Protein AF-A0A353PTH5-F1 (afdb_monomer)

pLDDT: mean 84.96, std 15.67, range [42.12, 98.19]

Mean predicted aligned error: 7.14 Å

Foldseek 3Di:
DQDPVNVVLVVVLVVLVVVLVVQVVVDPDLVSCVVSLVSLVVLQVDPSNVVCNLVSLLVNCVSPVDCVSLVVCVVPPVPDVSVCVVVVNDHDDPDDDDDDDDDPPPD

Solvent-accessible surface area (backbone atoms only — not comparable to full-atom values): 6614 Å² total; per-residue (Å²): 134,88,51,78,64,58,57,52,51,54,50,52,32,49,53,55,52,51,53,46,52,60,50,56,75,68,44,87,50,75,77,59,42,52,66,50,50,54,53,50,59,60,43,64,91,31,89,75,30,72,93,46,40,56,62,46,32,46,51,49,23,73,75,68,67,45,62,71,33,51,55,48,32,55,73,75,34,72,84,42,70,56,35,31,39,76,71,67,75,39,77,89,76,96,70,89,88,81,85,87,74,83,75,77,75,93,119

Nearest PDB structures (foldseek):
  7qij-assembly1_HC  TM=6.241E-01  e=7.466E+00  Yersinia enterocolitica
  4cr2-assembly1_R  TM=4.182E-01  e=7.064E+00  Saccharomyces cerevisiae

Structure (mmCIF, N/CA/C/O backbone):
data_AF-A0A353PTH5-F1
#
_entry.id   AF-A0A353PTH5-F1
#
loop_
_atom_site.group_PDB
_atom_site.id
_atom_site.type_symbol
_atom_site.label_atom_id
_atom_site.label_alt_id
_atom_site.label_comp_id
_atom_site.label_asym_id
_atom_site.label_entity_id
_atom_site.label_seq_id
_atom_site.pdbx_PDB_ins_code
_atom_site.Cartn_x
_atom_site.Cartn_y
_atom_site.Cartn_z
_atom_site.occupancy
_atom_site.B_iso_or_equiv
_atom_site.auth_seq_id
_atom_site.auth_comp_id
_atom_site.auth_asym_id
_atom_site.auth_atom_id
_atom_site.pdbx_PDB_model_num
ATOM 1 N N . ARG A 1 1 ? 3.661 20.342 17.794 1.00 42.12 1 ARG A N 1
ATOM 2 C CA . ARG A 1 1 ? 4.868 20.955 17.183 1.00 42.12 1 ARG A CA 1
ATOM 3 C C . ARG A 1 1 ? 5.642 19.840 16.497 1.00 42.12 1 ARG A C 1
ATOM 5 O O . ARG A 1 1 ? 6.250 19.048 17.198 1.00 42.12 1 ARG A O 1
ATOM 12 N N . LEU A 1 2 ? 5.559 19.729 15.172 1.00 50.06 2 LEU A N 1
ATOM 13 C CA . LEU A 1 2 ? 6.403 18.798 14.419 1.00 50.06 2 LEU A CA 1
ATOM 14 C C . LEU A 1 2 ? 7.814 19.393 14.383 1.00 50.06 2 LEU A C 1
ATOM 16 O O . LEU A 1 2 ? 7.992 20.533 13.954 1.00 50.06 2 LEU A O 1
ATOM 20 N N . THR A 1 3 ? 8.794 18.681 14.927 1.00 61.72 3 THR A N 1
ATOM 21 C CA . THR A 1 3 ? 10.196 19.098 14.866 1.00 61.72 3 THR A CA 1
ATOM 22 C C . THR A 1 3 ? 10.722 18.863 13.448 1.00 61.72 3 THR A C 1
ATOM 24 O O . THR A 1 3 ? 10.276 17.961 12.741 1.00 61.72 3 THR A O 1
ATOM 27 N N . GLN A 1 4 ? 11.683 19.673 13.005 1.00 63.44 4 GLN A N 1
ATOM 28 C CA . GLN A 1 4 ? 12.248 19.597 11.651 1.00 63.44 4 GLN A CA 1
ATOM 29 C C . GLN A 1 4 ? 12.851 18.213 11.316 1.00 63.44 4 GLN A C 1
ATOM 31 O O . GLN A 1 4 ? 12.942 17.858 10.143 1.00 63.44 4 GLN A O 1
ATOM 36 N N . GLY A 1 5 ? 13.232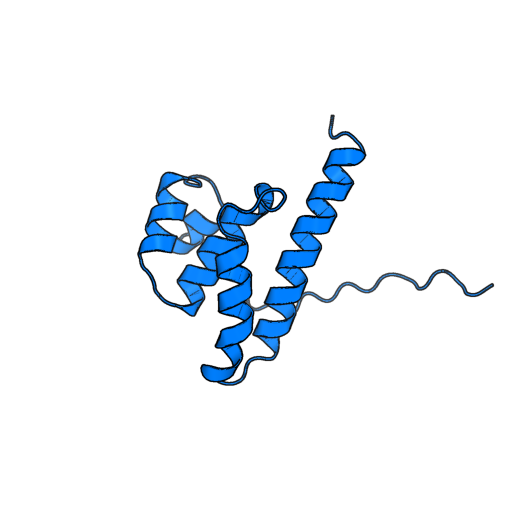 17.426 12.333 1.00 67.56 5 GLY A N 1
ATOM 37 C CA . GLY A 1 5 ? 13.670 16.033 12.190 1.00 67.56 5 GLY A CA 1
ATOM 38 C C . GLY A 1 5 ? 12.547 15.090 11.747 1.00 67.56 5 GLY A C 1
ATOM 39 O O . GLY A 1 5 ? 12.702 14.414 10.736 1.00 67.56 5 GLY A O 1
ATOM 40 N N . HIS A 1 6 ? 11.385 15.135 12.409 1.00 65.06 6 HIS A N 1
ATOM 41 C CA . HIS A 1 6 ? 10.214 14.325 12.039 1.00 65.06 6 HIS A CA 1
ATOM 42 C C . HIS A 1 6 ? 9.726 14.603 10.610 1.00 65.06 6 HIS A C 1
ATOM 44 O O . HIS A 1 6 ? 9.326 13.689 9.899 1.00 65.06 6 HIS A O 1
ATOM 50 N N . ILE A 1 7 ? 9.797 15.860 10.155 1.00 71.19 7 ILE A N 1
ATOM 51 C CA . ILE A 1 7 ? 9.411 16.221 8.779 1.00 71.19 7 ILE A CA 1
ATOM 52 C C . ILE A 1 7 ? 10.321 15.530 7.752 1.00 71.19 7 ILE A C 1
ATOM 54 O O . ILE A 1 7 ? 9.849 15.098 6.703 1.00 71.19 7 ILE A O 1
ATOM 58 N N . LYS A 1 8 ? 11.623 15.409 8.043 1.00 77.75 8 LYS A N 1
ATOM 59 C CA . LYS A 1 8 ? 12.568 14.720 7.157 1.00 77.75 8 LYS A CA 1
ATOM 60 C C . LYS A 1 8 ? 12.339 13.211 7.149 1.00 77.75 8 LYS A C 1
ATOM 62 O O . LYS A 1 8 ? 12.376 12.622 6.076 1.00 77.75 8 LYS A O 1
ATOM 67 N N . GLU A 1 9 ? 12.094 12.607 8.309 1.00 80.31 9 GLU A N 1
ATOM 68 C CA . GLU A 1 9 ? 11.827 11.166 8.431 1.00 80.31 9 GLU A CA 1
ATOM 69 C C . GLU A 1 9 ? 10.565 10.772 7.658 1.00 80.31 9 GLU A C 1
ATOM 71 O O . GLU A 1 9 ? 10.638 9.902 6.792 1.00 80.31 9 GLU A O 1
ATOM 76 N N . LYS A 1 10 ? 9.469 11.514 7.855 1.00 85.00 10 LYS A N 1
ATOM 77 C CA . LYS A 1 10 ? 8.219 11.341 7.107 1.00 85.00 10 LYS A CA 1
ATOM 78 C C . LYS A 1 10 ? 8.388 11.517 5.597 1.00 85.00 10 LYS A C 1
ATOM 80 O O . LYS A 1 10 ? 7.803 10.792 4.800 1.00 85.00 10 LYS A O 1
ATOM 85 N N . LEU A 1 11 ? 9.178 12.500 5.165 1.00 88.38 11 LEU A N 1
ATOM 86 C CA . LEU A 1 11 ? 9.432 12.687 3.737 1.00 88.38 11 LEU A CA 1
ATOM 87 C C . LEU A 1 11 ? 10.181 11.484 3.145 1.00 88.38 11 LEU A C 1
ATOM 89 O O . LEU A 1 11 ? 9.879 11.054 2.036 1.00 88.38 11 LEU A O 1
ATOM 93 N N . VAL A 1 12 ? 11.156 10.936 3.873 1.00 89.50 12 VAL A N 1
ATOM 94 C CA . VAL A 1 12 ? 11.948 9.787 3.415 1.00 89.50 12 VAL A CA 1
ATOM 95 C C . VAL A 1 12 ? 11.083 8.536 3.273 1.00 89.50 12 VAL A C 1
ATOM 97 O O . VAL A 1 12 ? 11.193 7.837 2.264 1.00 89.50 12 VAL A O 1
ATOM 100 N N . SER A 1 13 ? 10.226 8.256 4.250 1.00 92.62 13 SER A N 1
ATOM 101 C CA . SER A 1 13 ? 9.335 7.097 4.231 1.00 92.62 13 SER A CA 1
ATOM 102 C C . SER A 1 13 ? 8.286 7.192 3.118 1.00 92.62 13 SER A C 1
ATOM 104 O O . SER A 1 13 ? 8.096 6.235 2.363 1.00 92.62 13 SER A O 1
ATOM 106 N N . GLN A 1 14 ? 7.725 8.384 2.893 1.00 93.00 14 GLN A N 1
ATOM 107 C CA . GLN A 1 14 ? 6.876 8.659 1.734 1.00 93.00 14 GLN A CA 1
ATOM 108 C C . GLN A 1 14 ? 7.620 8.422 0.417 1.00 93.00 14 GLN A C 1
ATOM 110 O O . GLN A 1 14 ? 7.132 7.679 -0.431 1.00 93.00 14 GLN A O 1
ATOM 115 N N . VAL A 1 15 ? 8.815 8.998 0.237 1.00 92.50 15 VAL A N 1
ATOM 116 C CA . VAL A 1 15 ? 9.610 8.830 -0.994 1.00 92.50 15 V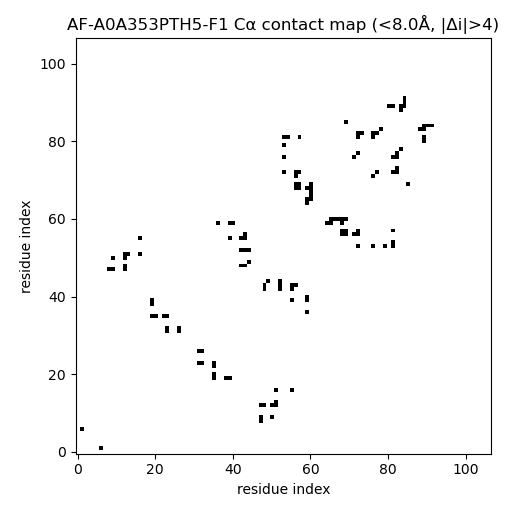AL A CA 1
ATOM 117 C C . VAL A 1 15 ? 9.871 7.352 -1.298 1.00 92.50 15 VAL A C 1
ATOM 119 O O . VAL A 1 15 ? 9.765 6.946 -2.455 1.00 92.50 15 VAL A O 1
ATOM 122 N N . ARG A 1 16 ? 10.160 6.536 -0.276 1.00 93.81 16 ARG A N 1
ATOM 123 C CA . ARG A 1 16 ? 10.331 5.082 -0.426 1.00 93.81 16 ARG A CA 1
ATOM 124 C C . ARG A 1 16 ? 9.066 4.410 -0.951 1.00 93.81 16 ARG A C 1
ATOM 126 O O . ARG A 1 16 ? 9.137 3.696 -1.948 1.00 93.81 16 ARG A O 1
ATOM 133 N N . LEU A 1 17 ? 7.916 4.666 -0.328 1.00 94.81 17 LEU A N 1
ATOM 134 C CA . LEU A 1 17 ? 6.649 4.073 -0.759 1.00 94.81 17 LEU A CA 1
ATOM 135 C C . LEU A 1 17 ? 6.264 4.517 -2.180 1.00 94.81 17 LEU A C 1
ATOM 137 O O . LEU A 1 17 ? 5.940 3.678 -3.021 1.00 94.81 17 LEU A O 1
ATOM 141 N N . TYR A 1 18 ? 6.383 5.813 -2.483 1.00 92.31 18 TYR A N 1
ATOM 142 C CA . TYR A 1 18 ? 6.105 6.354 -3.817 1.00 92.31 18 TYR A CA 1
ATOM 143 C C . TYR A 1 18 ? 7.017 5.763 -4.895 1.00 92.31 18 TYR A C 1
ATOM 145 O O . TYR A 1 18 ? 6.559 5.536 -6.014 1.00 92.31 18 TYR A O 1
ATOM 153 N N . ALA A 1 19 ? 8.285 5.481 -4.582 1.00 92.56 19 ALA A N 1
ATOM 154 C CA . ALA A 1 19 ? 9.184 4.823 -5.524 1.00 92.56 19 ALA A CA 1
ATOM 155 C C . ALA A 1 19 ? 8.656 3.436 -5.920 1.00 92.56 19 ALA A C 1
ATOM 157 O O . ALA A 1 19 ? 8.580 3.139 -7.113 1.00 92.56 19 ALA A O 1
ATOM 158 N N . VAL A 1 20 ? 8.200 2.632 -4.953 1.00 94.44 20 VAL A N 1
ATOM 159 C CA . VAL A 1 20 ? 7.641 1.298 -5.231 1.00 94.44 20 VAL A CA 1
ATOM 160 C C . VAL A 1 20 ? 6.317 1.389 -5.990 1.00 94.44 20 VAL A C 1
ATOM 162 O O . VAL A 1 20 ? 6.125 0.687 -6.982 1.00 94.44 20 VAL A O 1
ATOM 165 N N . TRP A 1 21 ? 5.426 2.303 -5.603 1.00 92.56 21 TRP A N 1
ATOM 166 C CA . TRP A 1 21 ? 4.190 2.549 -6.352 1.00 92.56 21 TRP A CA 1
ATOM 167 C C . TRP A 1 21 ? 4.460 2.994 -7.794 1.00 92.56 21 TRP A C 1
ATOM 169 O O . TRP A 1 21 ? 3.787 2.534 -8.713 1.00 92.56 21 TRP A O 1
ATOM 179 N N . SER A 1 22 ? 5.491 3.810 -8.032 1.00 89.75 22 SER A N 1
ATOM 180 C CA . SER A 1 22 ? 5.878 4.211 -9.391 1.00 89.75 22 SER A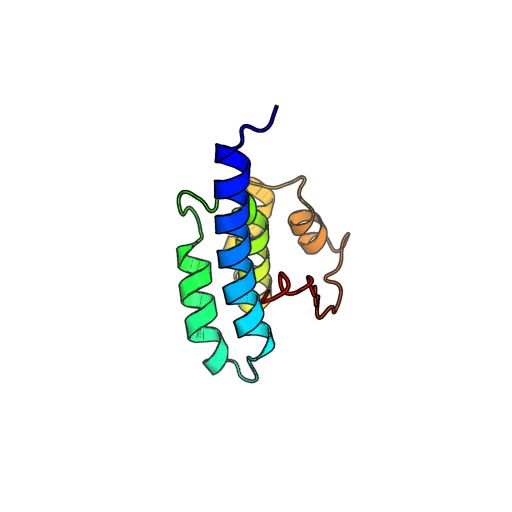 CA 1
ATOM 181 C C . SER A 1 22 ? 6.353 3.038 -10.257 1.00 89.75 22 SER A C 1
ATOM 183 O O . SER A 1 22 ? 6.218 3.085 -11.481 1.00 89.75 22 SER A O 1
ATOM 185 N N . TRP A 1 23 ? 6.903 1.986 -9.641 1.00 89.69 23 TRP A N 1
ATOM 186 C CA . TRP A 1 23 ? 7.259 0.750 -10.334 1.00 89.69 23 TRP A CA 1
ATOM 187 C C . TRP A 1 23 ? 6.017 -0.074 -10.661 1.00 89.69 23 TRP A C 1
ATOM 189 O O . TRP A 1 23 ? 5.879 -0.513 -11.799 1.00 89.69 23 TRP A O 1
ATOM 199 N N . LEU A 1 24 ? 5.076 -0.197 -9.718 1.00 89.50 24 LEU A N 1
ATOM 200 C CA . LEU A 1 24 ? 3.803 -0.898 -9.934 1.00 89.50 24 LEU A CA 1
ATOM 201 C C . LEU A 1 24 ? 2.992 -0.308 -11.093 1.00 89.50 24 LEU A C 1
ATOM 203 O O . LEU A 1 24 ? 2.411 -1.059 -11.866 1.00 89.50 24 LEU A O 1
ATOM 207 N N . VAL A 1 25 ? 3.014 1.016 -11.283 1.00 86.69 25 VAL A N 1
ATOM 208 C CA . VAL A 1 25 ? 2.352 1.680 -12.427 1.00 86.69 25 VAL A CA 1
ATOM 209 C C . VAL A 1 25 ? 2.878 1.183 -13.784 1.00 86.69 25 VAL A C 1
ATOM 211 O O . VAL A 1 25 ? 2.178 1.274 -14.790 1.00 86.69 25 VAL A O 1
ATOM 214 N N . LYS A 1 26 ? 4.107 0.658 -13.834 1.00 84.56 26 LYS A N 1
ATOM 215 C CA . LYS A 1 26 ? 4.731 0.129 -15.055 1.00 84.56 26 LYS A CA 1
ATOM 216 C C . LYS A 1 26 ? 4.561 -1.384 -15.206 1.00 84.56 26 LYS A C 1
ATOM 218 O O . LYS A 1 26 ? 4.937 -1.910 -16.252 1.00 84.56 26 LYS A O 1
ATOM 223 N N . ALA A 1 27 ? 4.043 -2.079 -14.194 1.00 86.44 27 ALA A N 1
ATOM 224 C CA . ALA A 1 27 ? 3.844 -3.520 -14.249 1.00 86.44 27 ALA A CA 1
ATOM 225 C C . ALA A 1 27 ? 2.729 -3.858 -15.250 1.00 86.44 27 ALA A C 1
ATOM 227 O O . ALA A 1 27 ? 1.615 -3.350 -15.151 1.00 86.44 27 ALA A O 1
ATOM 228 N N . GLN A 1 28 ? 3.044 -4.708 -16.229 1.00 87.69 28 GLN A N 1
ATOM 229 C CA . GLN A 1 28 ? 2.100 -5.166 -17.261 1.00 87.69 28 GLN A CA 1
ATOM 230 C C . GLN A 1 28 ? 1.791 -6.667 -17.164 1.00 87.69 28 GLN A C 1
ATOM 232 O O . GLN A 1 28 ? 1.007 -7.189 -17.952 1.00 87.69 28 GLN A O 1
ATOM 237 N N . SER A 1 29 ? 2.411 -7.364 -16.213 1.00 88.56 29 SER A N 1
ATOM 238 C CA . SER A 1 29 ? 2.235 -8.793 -15.962 1.00 88.56 29 SER A CA 1
ATOM 239 C C . SER A 1 29 ? 2.416 -9.098 -14.477 1.00 88.56 29 SER A C 1
ATOM 241 O O . SER A 1 29 ? 3.002 -8.301 -13.741 1.00 88.56 29 SER A O 1
ATOM 243 N N . GLU A 1 30 ? 1.945 -10.267 -14.043 1.00 86.19 30 GLU A N 1
ATOM 244 C CA . GLU A 1 30 ? 2.140 -10.747 -12.669 1.00 86.19 30 GLU A CA 1
ATOM 245 C C . GLU A 1 30 ? 3.625 -10.923 -12.324 1.00 86.19 30 GLU A C 1
ATOM 247 O O . GLU A 1 30 ? 4.047 -10.543 -11.234 1.00 86.19 30 GLU A O 1
ATOM 252 N N . ASP A 1 31 ? 4.447 -11.390 -13.269 1.00 88.1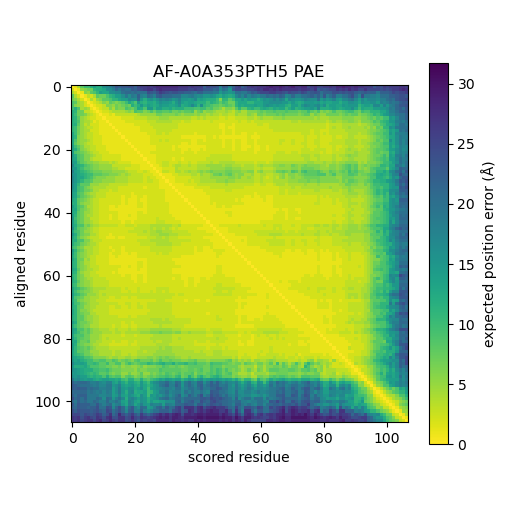9 31 ASP A N 1
ATOM 253 C CA . ASP A 1 31 ? 5.898 -11.529 -13.070 1.00 88.19 31 ASP A CA 1
ATOM 254 C C . ASP A 1 31 ? 6.566 -10.191 -12.714 1.00 88.19 31 ASP A C 1
ATOM 256 O O . ASP A 1 31 ? 7.471 -10.136 -11.879 1.00 88.19 31 ASP A O 1
ATOM 260 N N . ALA A 1 32 ? 6.081 -9.083 -13.289 1.00 88.81 32 ALA A N 1
ATOM 261 C CA . ALA A 1 32 ? 6.586 -7.742 -12.998 1.00 88.81 32 ALA A CA 1
ATOM 262 C C . ALA A 1 32 ? 6.247 -7.257 -11.573 1.00 88.81 32 ALA A C 1
ATOM 264 O O . ALA A 1 32 ? 6.792 -6.246 -11.125 1.00 88.81 32 ALA A O 1
ATOM 265 N N . LEU A 1 33 ? 5.376 -7.964 -10.841 1.00 91.94 33 LEU A N 1
ATOM 266 C CA . LEU A 1 33 ? 5.037 -7.654 -9.450 1.00 91.94 33 LEU A CA 1
ATOM 267 C C . LEU A 1 33 ? 6.044 -8.227 -8.449 1.00 91.94 33 LEU A C 1
ATOM 269 O O . LEU A 1 33 ? 6.054 -7.778 -7.302 1.00 91.94 33 LEU A O 1
ATOM 273 N N . HIS A 1 34 ? 6.901 -9.175 -8.848 1.00 92.81 34 HIS A N 1
ATOM 274 C CA . HIS A 1 34 ? 7.783 -9.882 -7.917 1.00 92.81 34 HIS A CA 1
ATOM 275 C C . HIS A 1 34 ? 8.666 -8.931 -7.093 1.00 92.81 34 HIS A C 1
ATOM 277 O O . HIS A 1 34 ? 8.611 -8.943 -5.862 1.00 92.81 34 HIS A O 1
ATOM 283 N N . GLU A 1 35 ? 9.440 -8.066 -7.752 1.00 94.06 35 GLU A N 1
ATOM 284 C CA . GLU A 1 35 ? 10.334 -7.122 -7.071 1.00 94.06 35 GLU A CA 1
ATOM 285 C C . GLU A 1 35 ? 9.578 -6.102 -6.193 1.00 94.06 35 GLU A C 1
ATOM 287 O O . GLU A 1 35 ? 9.919 -5.979 -5.010 1.00 94.06 35 GLU A O 1
ATOM 292 N N . PRO A 1 36 ? 8.526 -5.405 -6.682 1.00 94.69 36 PRO A N 1
ATOM 293 C CA . PRO A 1 36 ? 7.712 -4.529 -5.839 1.00 94.69 36 PRO A CA 1
ATOM 294 C C . PRO A 1 36 ? 7.134 -5.220 -4.600 1.00 94.69 36 PRO A C 1
ATOM 296 O O . PRO A 1 36 ? 7.146 -4.636 -3.515 1.00 94.69 36 PRO A O 1
ATOM 299 N N . LEU A 1 37 ? 6.659 -6.464 -4.733 1.00 95.94 37 LEU A N 1
ATOM 300 C CA . LEU A 1 37 ? 6.105 -7.228 -3.615 1.00 95.94 37 LEU A CA 1
ATOM 301 C C . LEU A 1 37 ? 7.175 -7.581 -2.581 1.00 95.94 37 LEU A C 1
ATOM 303 O O . LEU A 1 37 ? 6.917 -7.453 -1.385 1.00 95.94 37 LEU A O 1
ATOM 307 N N . VAL A 1 38 ? 8.376 -7.977 -3.011 1.00 97.19 38 VAL A N 1
ATOM 308 C CA . VAL A 1 38 ? 9.504 -8.231 -2.098 1.00 97.19 38 VAL A CA 1
ATOM 309 C C . VAL A 1 38 ? 9.841 -6.971 -1.297 1.00 97.19 38 VAL A C 1
ATOM 311 O O . VAL A 1 38 ? 9.994 -7.038 -0.074 1.00 97.19 38 VAL A O 1
ATOM 314 N N . ILE A 1 39 ? 9.890 -5.808 -1.951 1.00 97.50 39 ILE A N 1
ATOM 315 C CA . ILE A 1 39 ? 10.193 -4.541 -1.275 1.00 97.50 39 ILE A CA 1
ATOM 316 C C . ILE A 1 39 ? 9.065 -4.140 -0.319 1.00 97.50 39 ILE A C 1
ATOM 318 O O . ILE A 1 39 ? 9.347 -3.831 0.839 1.00 97.50 39 ILE A O 1
ATOM 322 N N . LEU A 1 40 ? 7.799 -4.194 -0.746 1.00 97.62 40 LEU A N 1
ATOM 323 C CA . LEU A 1 40 ? 6.658 -3.885 0.125 1.00 97.62 40 LEU A CA 1
ATOM 324 C C . LEU A 1 40 ? 6.623 -4.795 1.356 1.00 97.62 40 LEU A C 1
ATOM 326 O O . LEU A 1 40 ? 6.432 -4.304 2.468 1.00 97.62 40 LEU A O 1
ATOM 330 N N . LYS A 1 41 ? 6.876 -6.099 1.187 1.00 97.94 41 LYS A N 1
ATOM 331 C CA . LYS A 1 41 ? 6.966 -7.051 2.304 1.00 97.94 41 LYS A CA 1
ATOM 332 C C . LYS A 1 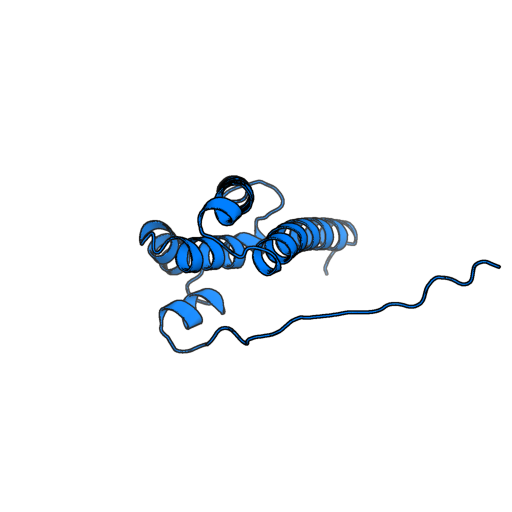41 ? 8.086 -6.671 3.274 1.00 97.94 41 LYS A C 1
ATOM 334 O O . LYS A 1 41 ? 7.892 -6.777 4.480 1.00 97.94 41 LYS A O 1
ATOM 339 N N . SER A 1 42 ? 9.215 -6.159 2.776 1.00 97.88 42 SER A N 1
ATOM 340 C CA . SER A 1 42 ? 10.310 -5.679 3.631 1.00 97.88 42 SER A CA 1
ATOM 341 C C . SER A 1 42 ? 9.953 -4.437 4.456 1.00 97.88 42 SER A C 1
ATOM 343 O O . SER A 1 42 ? 10.547 -4.221 5.508 1.00 97.88 42 SER A O 1
ATOM 345 N N . TYR A 1 43 ? 8.989 -3.623 4.008 1.00 97.69 43 TYR A N 1
ATOM 346 C CA . TY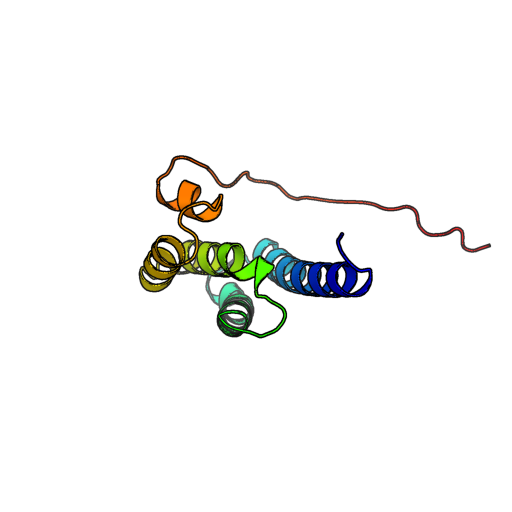R A 1 43 ? 8.556 -2.422 4.727 1.00 97.69 43 TYR A CA 1
ATOM 347 C C . TYR A 1 43 ? 7.623 -2.728 5.900 1.00 97.69 43 TYR A C 1
ATOM 349 O O . TYR A 1 43 ? 7.484 -1.886 6.789 1.00 97.69 43 TYR A O 1
ATOM 357 N N . VAL A 1 44 ? 7.012 -3.914 5.947 1.00 97.00 44 VAL A N 1
ATOM 358 C CA . VAL A 1 44 ? 6.139 -4.319 7.056 1.00 97.00 44 VAL A CA 1
ATOM 359 C C . VAL A 1 44 ? 6.955 -4.407 8.348 1.00 97.00 44 VAL A C 1
ATOM 361 O O . VAL A 1 44 ? 7.895 -5.190 8.457 1.00 97.00 44 VAL A O 1
ATOM 364 N N . GLY A 1 45 ? 6.610 -3.576 9.333 1.00 93.31 45 GLY A N 1
ATOM 365 C CA . GLY A 1 45 ? 7.329 -3.475 10.606 1.00 93.31 45 GLY A CA 1
ATOM 366 C C . GLY A 1 45 ? 8.729 -2.848 10.516 1.00 93.31 45 GLY A C 1
ATOM 367 O O . GLY A 1 45 ? 9.462 -2.861 11.506 1.00 93.31 45 GLY A O 1
ATOM 368 N N . MET A 1 46 ? 9.123 -2.296 9.361 1.00 95.44 46 MET A N 1
ATOM 369 C CA . MET A 1 46 ? 10.413 -1.622 9.203 1.00 95.44 46 MET A CA 1
ATOM 370 C C . MET A 1 46 ? 10.437 -0.306 9.988 1.00 95.44 46 MET A C 1
ATOM 372 O O . MET A 1 46 ? 9.560 0.544 9.830 1.00 95.44 46 MET A O 1
ATOM 376 N N . LYS A 1 47 ? 11.499 -0.098 10.775 1.00 93.38 47 LYS A N 1
ATOM 377 C CA . LYS A 1 47 ? 11.751 1.185 11.441 1.00 93.38 47 LYS A CA 1
ATOM 378 C C . LYS A 1 47 ? 11.944 2.304 10.409 1.00 93.38 47 LYS A C 1
ATOM 380 O O . LYS A 1 47 ? 12.760 2.169 9.493 1.00 93.38 47 LYS A O 1
ATOM 385 N N . GLY A 1 48 ? 11.260 3.427 10.588 1.00 91.00 48 GLY A N 1
ATOM 386 C CA . GLY A 1 48 ? 11.225 4.537 9.634 1.00 91.00 48 GLY A CA 1
ATOM 387 C C . GLY A 1 48 ? 10.235 4.342 8.480 1.00 91.00 48 GLY A C 1
ATOM 388 O O . GLY A 1 48 ? 10.422 4.960 7.438 1.00 91.00 48 GLY A O 1
ATOM 389 N N . MET A 1 49 ? 9.249 3.454 8.635 1.00 94.81 49 MET A N 1
ATOM 390 C CA . MET A 1 49 ? 8.087 3.280 7.746 1.00 94.81 49 MET A CA 1
ATOM 391 C C . MET A 1 49 ? 6.777 3.218 8.555 1.00 94.81 49 MET A C 1
ATOM 393 O O . MET A 1 49 ? 5.765 2.715 8.066 1.00 94.81 49 MET A O 1
ATOM 397 N N . GLU A 1 50 ? 6.797 3.628 9.828 1.00 93.88 50 GLU A N 1
ATOM 398 C CA . GLU A 1 50 ? 5.689 3.458 10.772 1.00 93.88 50 GLU A CA 1
ATOM 399 C C . GLU A 1 50 ? 4.435 4.229 10.337 1.00 93.88 50 GLU A C 1
ATOM 401 O O . GLU A 1 50 ? 3.322 3.729 10.502 1.00 93.88 50 GLU A O 1
ATOM 406 N N . GLU A 1 51 ? 4.606 5.422 9.758 1.00 92.38 51 GLU A N 1
ATOM 407 C CA . GLU A 1 51 ? 3.497 6.265 9.292 1.00 92.38 51 GLU A CA 1
ATOM 408 C C . GLU A 1 51 ? 2.835 5.719 8.014 1.00 92.38 51 GLU A C 1
ATOM 410 O O . GLU A 1 51 ? 1.681 6.030 7.727 1.00 92.38 51 GLU A O 1
ATOM 415 N N . GLU A 1 52 ? 3.542 4.877 7.262 1.00 94.81 52 GLU A N 1
ATOM 416 C CA . GLU A 1 52 ? 3.137 4.342 5.961 1.00 94.81 52 GLU A CA 1
ATOM 417 C C . GLU A 1 52 ? 2.632 2.899 6.045 1.00 94.81 52 GLU A C 1
ATOM 419 O O . GLU A 1 52 ? 2.205 2.344 5.034 1.00 94.81 52 GLU A O 1
ATOM 424 N N . GLN A 1 53 ? 2.662 2.273 7.227 1.00 96.50 53 GLN A N 1
ATOM 425 C CA . GLN A 1 53 ? 2.297 0.863 7.395 1.00 96.50 53 GLN A CA 1
ATOM 426 C C . GLN A 1 53 ? 0.894 0.545 6.874 1.00 96.50 53 GLN A C 1
ATOM 428 O O . GLN A 1 53 ? 0.722 -0.460 6.191 1.00 96.50 53 GLN A O 1
ATOM 433 N N . ALA A 1 54 ? -0.097 1.401 7.144 1.00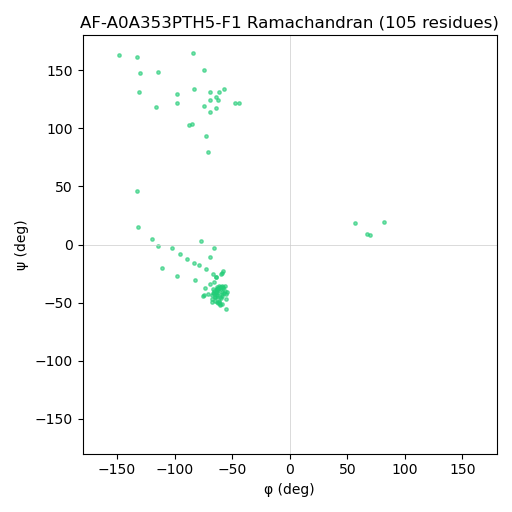 96.00 54 ALA A N 1
ATOM 434 C CA . ALA A 1 54 ? -1.457 1.188 6.650 1.00 96.00 54 ALA A CA 1
ATOM 435 C C . ALA A 1 54 ? -1.487 1.129 5.110 1.00 96.00 54 ALA A C 1
ATOM 437 O O . ALA A 1 54 ? -2.044 0.194 4.534 1.00 96.00 54 ALA A O 1
ATOM 438 N N . ALA A 1 55 ? -0.798 2.064 4.450 1.00 96.19 55 ALA A N 1
ATOM 439 C CA . ALA A 1 55 ? -0.694 2.128 2.996 1.00 96.19 55 ALA A CA 1
ATOM 440 C C . ALA A 1 55 ? 0.096 0.944 2.404 1.00 96.19 55 ALA A C 1
ATOM 442 O O . ALA A 1 55 ? -0.282 0.398 1.364 1.00 96.19 55 ALA A O 1
ATOM 443 N N . VAL A 1 56 ? 1.167 0.499 3.069 1.00 97.50 56 VAL A N 1
ATOM 444 C CA . VAL A 1 56 ? 1.926 -0.704 2.681 1.00 97.50 56 VAL A CA 1
ATOM 445 C C . VAL A 1 56 ? 1.037 -1.945 2.753 1.00 97.50 56 VAL A C 1
ATOM 447 O O . VAL A 1 56 ? 0.955 -2.695 1.780 1.00 97.50 56 VAL A O 1
ATOM 450 N N . LEU A 1 57 ? 0.340 -2.142 3.875 1.00 98.19 57 LEU A N 1
ATOM 451 C CA . LEU A 1 57 ? -0.524 -3.301 4.091 1.00 98.19 57 LEU A CA 1
ATOM 452 C C . LEU A 1 57 ? -1.680 -3.340 3.090 1.00 98.19 57 LEU A C 1
ATOM 454 O O . LEU A 1 57 ? -1.951 -4.400 2.531 1.00 98.19 57 LEU A O 1
ATOM 458 N N . VAL A 1 58 ? -2.335 -2.204 2.816 1.00 96.31 58 VAL A N 1
ATOM 459 C CA . VAL A 1 58 ? -3.465 -2.188 1.873 1.00 96.31 58 VAL A CA 1
ATOM 460 C C . VAL A 1 58 ? -3.002 -2.429 0.442 1.00 96.31 58 VAL A C 1
ATOM 462 O O . VAL A 1 58 ? -3.695 -3.100 -0.315 1.00 96.31 58 VAL A O 1
ATOM 465 N N . THR A 1 59 ? -1.806 -1.945 0.084 1.00 95.56 59 THR A N 1
ATOM 466 C CA . THR A 1 59 ? -1.199 -2.222 -1.225 1.00 95.56 59 THR A CA 1
ATOM 467 C C . THR A 1 59 ? -0.899 -3.713 -1.364 1.00 95.56 59 THR A C 1
ATOM 469 O O . THR A 1 59 ? -1.216 -4.306 -2.389 1.00 95.56 59 THR A O 1
ATOM 472 N N . LEU A 1 60 ? -0.317 -4.334 -0.332 1.00 96.88 60 LEU A N 1
ATOM 473 C CA . LEU A 1 60 ? -0.041 -5.770 -0.321 1.00 96.88 60 LEU A CA 1
ATOM 474 C C . LEU A 1 60 ? -1.329 -6.590 -0.436 1.00 96.88 60 LEU A C 1
ATOM 476 O O . LEU A 1 60 ? -1.412 -7.439 -1.315 1.00 96.88 60 LEU A O 1
ATOM 480 N N . TRP A 1 61 ? -2.345 -6.290 0.379 1.00 96.25 61 TRP A N 1
ATOM 481 C CA . TRP A 1 61 ? -3.657 -6.936 0.288 1.00 96.25 61 TRP A CA 1
ATOM 482 C C . TRP A 1 61 ? -4.267 -6.803 -1.111 1.00 96.25 61 TRP A C 1
ATOM 484 O O . TRP A 1 61 ? -4.707 -7.797 -1.679 1.00 96.25 61 TRP A O 1
ATOM 494 N N . TYR A 1 62 ? -4.250 -5.600 -1.689 1.00 92.44 62 TYR A N 1
ATOM 495 C CA . TYR A 1 62 ? -4.820 -5.349 -3.011 1.00 92.44 62 TYR A CA 1
ATOM 496 C C . TYR A 1 62 ? -4.117 -6.147 -4.119 1.00 92.44 62 TYR A C 1
ATOM 498 O O . TYR A 1 62 ? -4.772 -6.641 -5.032 1.00 92.44 62 TYR A O 1
ATOM 506 N N . LEU A 1 63 ? -2.788 -6.284 -4.046 1.00 91.81 63 LEU A N 1
ATOM 507 C CA . LEU A 1 63 ? -2.000 -6.977 -5.068 1.00 91.81 63 LEU A CA 1
ATOM 508 C C . LEU A 1 63 ? -1.986 -8.501 -4.912 1.00 91.81 63 LEU A C 1
ATOM 510 O O . LEU A 1 63 ? -1.826 -9.195 -5.912 1.00 91.81 63 LEU A O 1
ATOM 514 N N . THR A 1 64 ? -2.092 -9.028 -3.689 1.00 93.69 64 THR A N 1
ATOM 515 C CA . THR A 1 64 ? -1.938 -10.472 -3.432 1.00 93.69 64 THR A CA 1
ATOM 516 C C . THR A 1 64 ? -3.225 -11.174 -3.016 1.00 93.69 64 THR A C 1
ATOM 518 O O . THR A 1 64 ? -3.298 -12.398 -3.092 1.00 93.69 64 THR A O 1
ATOM 521 N N . GLY A 1 65 ? -4.225 -10.436 -2.530 1.00 92.81 65 GLY A N 1
ATOM 522 C CA . GLY A 1 65 ? -5.428 -10.999 -1.916 1.00 92.81 65 GLY A CA 1
ATOM 523 C C . GLY A 1 65 ? -5.179 -11.721 -0.583 1.00 92.81 65 GLY A C 1
ATOM 524 O O . GLY A 1 65 ? -6.079 -12.388 -0.079 1.00 92.81 65 GLY A O 1
ATOM 525 N N . GLU A 1 66 ? -3.977 -11.629 0.002 1.00 95.31 66 GLU A N 1
ATOM 526 C CA . GLU A 1 66 ? -3.648 -12.320 1.253 1.00 95.31 66 GLU A CA 1
ATOM 527 C C . GLU A 1 66 ? -4.410 -11.701 2.447 1.00 95.31 66 GLU A C 1
ATOM 529 O O . GLU A 1 66 ? -4.147 -10.569 2.864 1.00 95.31 66 GLU A O 1
ATOM 534 N N . GLU A 1 67 ? -5.320 -12.473 3.054 1.00 96.12 67 GLU A N 1
ATOM 535 C CA . GLU A 1 67 ? -6.187 -12.027 4.164 1.00 96.12 67 GLU A CA 1
ATOM 536 C C . GLU A 1 67 ? -5.399 -11.565 5.403 1.00 96.12 67 GLU A C 1
ATOM 538 O O . GLU A 1 67 ? -5.861 -10.724 6.172 1.00 96.12 67 GLU A O 1
ATOM 543 N N . ALA A 1 68 ? -4.169 -12.057 5.585 1.00 97.00 68 ALA A N 1
ATOM 544 C CA . ALA A 1 68 ? -3.302 -11.657 6.691 1.00 97.00 68 ALA A CA 1
ATOM 545 C C . ALA A 1 68 ? -3.061 -10.135 6.734 1.00 97.00 68 ALA A C 1
ATOM 547 O O . ALA A 1 68 ? -2.999 -9.549 7.818 1.00 97.00 68 ALA A O 1
ATOM 548 N N . TYR A 1 69 ? -2.966 -9.481 5.571 1.00 97.06 69 TYR A N 1
ATOM 549 C CA . TYR A 1 69 ? -2.783 -8.032 5.488 1.00 97.06 69 TYR A CA 1
ATOM 550 C C . TYR A 1 69 ? -4.055 -7.268 5.847 1.00 97.06 69 TYR A C 1
ATOM 552 O O . TYR A 1 69 ? -3.980 -6.261 6.551 1.00 97.06 69 TYR A O 1
ATOM 560 N N . LYS A 1 70 ? -5.221 -7.784 5.448 1.00 95.19 70 LYS A N 1
ATOM 561 C CA . LYS A 1 70 ? -6.520 -7.233 5.839 1.00 95.19 70 LYS A CA 1
ATOM 562 C C . LYS A 1 70 ? -6.696 -7.271 7.357 1.00 95.19 70 LYS A C 1
ATOM 564 O O . LYS A 1 70 ? -6.877 -6.225 7.974 1.00 95.19 70 LYS A O 1
ATOM 569 N N . VAL A 1 71 ? -6.494 -8.438 7.974 1.00 97.62 71 VAL A N 1
ATOM 570 C CA . VAL A 1 71 ? -6.569 -8.607 9.439 1.00 97.62 71 VAL A CA 1
ATOM 571 C C . VAL A 1 71 ? -5.586 -7.681 10.168 1.00 97.62 71 VAL A C 1
ATOM 573 O O . VAL A 1 71 ? -5.897 -7.136 11.231 1.00 97.62 71 VAL A O 1
ATOM 576 N N . ALA A 1 72 ? -4.390 -7.468 9.610 1.00 97.44 72 ALA A N 1
ATOM 577 C CA . ALA A 1 72 ? -3.424 -6.537 10.184 1.00 97.44 72 ALA A CA 1
ATOM 578 C C . ALA A 1 72 ? -3.936 -5.085 10.178 1.00 97.44 72 ALA A C 1
ATOM 580 O O . ALA A 1 72 ? -3.774 -4.399 11.190 1.00 97.44 72 ALA A O 1
ATOM 581 N N . ILE A 1 73 ? -4.577 -4.635 9.092 1.00 97.00 73 ILE A N 1
ATOM 582 C CA . ILE A 1 73 ? -5.173 -3.293 8.986 1.00 97.00 73 ILE A CA 1
ATOM 583 C C . ILE A 1 73 ? -6.323 -3.130 9.979 1.00 97.00 73 ILE A C 1
ATOM 585 O O . ILE A 1 73 ? -6.328 -2.163 10.737 1.00 97.00 73 ILE A O 1
ATOM 589 N N . GLU A 1 74 ? -7.249 -4.088 10.034 1.00 96.38 74 GLU A N 1
ATOM 590 C CA . GLU A 1 74 ? -8.398 -4.058 10.951 1.00 96.38 74 GLU A CA 1
ATOM 591 C C . GLU A 1 74 ? -7.952 -3.934 12.414 1.00 96.38 74 GLU A C 1
ATOM 593 O O . GLU A 1 74 ? -8.512 -3.162 13.194 1.00 96.38 74 GLU A O 1
ATOM 598 N N . LYS A 1 75 ? -6.895 -4.664 12.788 1.00 97.25 75 LYS A N 1
ATOM 599 C CA . LYS A 1 75 ? -6.375 -4.669 14.158 1.00 97.25 75 LYS A CA 1
ATOM 600 C C . LYS A 1 75 ? -5.581 -3.409 14.503 1.00 97.25 75 LYS A C 1
ATOM 602 O O . LYS A 1 75 ? -5.694 -2.906 15.619 1.00 97.25 75 LYS A O 1
ATOM 607 N N . GLN A 1 76 ? -4.713 -2.955 13.601 1.00 96.50 76 GLN A N 1
ATOM 608 C CA . GLN A 1 76 ? -3.706 -1.931 13.909 1.00 96.50 76 GLN A CA 1
ATOM 609 C C . GLN A 1 76 ? -4.136 -0.523 13.481 1.00 96.50 76 GLN A C 1
ATOM 611 O O . GLN A 1 76 ? -3.730 0.454 14.109 1.00 96.50 76 GLN A O 1
ATOM 616 N N . TYR A 1 77 ? -4.985 -0.413 12.457 1.00 95.81 77 TYR A N 1
ATOM 617 C CA . TYR A 1 77 ? -5.370 0.848 11.821 1.00 95.81 77 TYR A CA 1
ATOM 618 C C . TYR A 1 77 ? -6.896 0.993 11.607 1.00 95.81 77 TYR A C 1
ATOM 620 O O . TYR A 1 77 ? -7.312 1.482 10.559 1.00 95.81 77 TYR A O 1
ATOM 628 N N . PRO A 1 78 ? -7.768 0.694 12.598 1.00 95.19 78 PRO A N 1
ATOM 629 C CA . PRO A 1 78 ? -9.235 0.669 12.425 1.00 95.19 78 PRO A CA 1
ATOM 630 C C . PRO A 1 78 ? -9.891 2.032 12.125 1.00 95.19 78 PRO A C 1
ATOM 632 O O . PRO A 1 78 ? -11.106 2.132 11.991 1.00 95.19 78 PRO A O 1
ATOM 635 N N . LYS A 1 79 ? -9.113 3.119 12.097 1.00 93.31 79 LYS A N 1
ATOM 636 C CA . LYS A 1 79 ? -9.585 4.488 11.824 1.00 93.31 79 LYS A CA 1
ATOM 637 C C . LYS A 1 79 ? -8.930 5.106 10.588 1.00 93.31 79 LYS A C 1
ATOM 639 O O . LYS A 1 79 ? -9.104 6.300 10.354 1.00 93.31 79 LYS A O 1
ATOM 644 N N . SER A 1 80 ? -8.118 4.345 9.857 1.00 92.81 80 SER A N 1
ATOM 645 C CA . SER A 1 80 ? -7.428 4.850 8.675 1.00 92.81 80 SER A CA 1
ATOM 646 C C . SER A 1 80 ? -8.324 4.777 7.436 1.00 92.81 80 SER A C 1
ATOM 648 O O . SER A 1 80 ? -9.353 4.098 7.431 1.00 92.81 80 SER A O 1
ATOM 650 N N . LEU A 1 81 ? -7.943 5.489 6.373 1.00 91.62 81 LEU A N 1
ATOM 651 C CA . LEU A 1 81 ? -8.664 5.420 5.099 1.00 91.62 81 LEU A CA 1
ATOM 652 C C . LEU A 1 81 ? -8.537 4.031 4.464 1.00 91.62 81 LEU A C 1
ATOM 654 O O . LEU A 1 81 ? -9.468 3.561 3.823 1.00 91.62 81 LEU A O 1
ATOM 658 N N . GLU A 1 82 ? -7.410 3.360 4.681 1.00 94.81 82 GLU A N 1
ATOM 659 C CA . GLU A 1 82 ? -7.151 2.006 4.205 1.00 94.81 82 GLU A CA 1
ATOM 660 C C . GLU A 1 82 ? -8.113 0.988 4.814 1.00 94.81 82 GLU A C 1
ATOM 662 O O . GLU A 1 82 ? -8.599 0.121 4.097 1.00 94.81 82 GLU A O 1
ATOM 667 N N . PHE A 1 83 ? -8.462 1.124 6.097 1.00 93.00 83 PHE A N 1
ATOM 668 C CA . PHE A 1 83 ? -9.522 0.310 6.694 1.00 93.00 83 PHE A CA 1
ATOM 669 C C . PHE A 1 83 ? -10.880 0.565 6.022 1.00 93.00 83 PHE A C 1
ATOM 671 O O . PHE A 1 83 ? -11.592 -0.379 5.693 1.00 93.00 83 PHE A O 1
ATOM 678 N N . LEU A 1 84 ? -11.217 1.825 5.725 1.00 90.38 84 LEU A N 1
ATOM 679 C CA . LEU A 1 84 ? -12.465 2.149 5.019 1.00 90.38 84 LEU A CA 1
ATOM 680 C C . LEU A 1 84 ? -12.515 1.578 3.594 1.00 90.38 84 LEU A C 1
ATOM 682 O O . LEU A 1 84 ? -13.604 1.300 3.098 1.00 90.38 84 LEU A O 1
ATOM 686 N N . VAL A 1 85 ? -11.366 1.383 2.937 1.00 90.31 85 VAL A N 1
ATOM 687 C CA . VAL A 1 85 ? -11.298 0.684 1.643 1.00 90.31 85 VAL A CA 1
ATOM 688 C C . VAL A 1 85 ? -11.696 -0.787 1.795 1.00 90.31 85 VAL A C 1
ATOM 690 O O . VAL A 1 85 ? -12.450 -1.290 0.965 1.00 90.31 85 VAL A O 1
ATOM 693 N N . LEU A 1 86 ? -11.254 -1.464 2.861 1.00 89.06 86 LEU A N 1
ATOM 694 C CA . LEU A 1 86 ? -11.627 -2.860 3.136 1.00 89.06 86 LEU A CA 1
ATOM 695 C C . LEU A 1 86 ? -13.135 -3.010 3.379 1.00 89.06 86 LEU A C 1
ATOM 697 O O . LEU A 1 86 ? -13.753 -3.951 2.887 1.00 89.06 86 LEU A O 1
ATOM 701 N N . GLU A 1 87 ? -13.734 -2.037 4.066 1.00 88.25 87 GLU A N 1
ATOM 702 C CA . GLU A 1 87 ? -15.178 -1.965 4.335 1.00 88.25 87 GLU A CA 1
ATOM 703 C C . GLU A 1 87 ? -16.004 -1.485 3.126 1.00 88.25 87 GLU A C 1
ATOM 705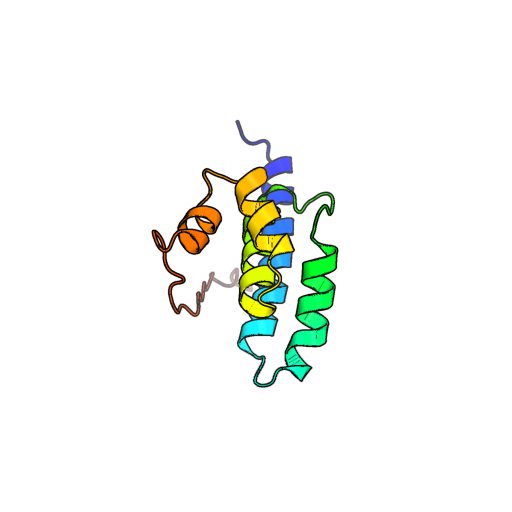 O O . GLU A 1 87 ? -17.213 -1.289 3.233 1.00 88.25 87 GLU A O 1
ATOM 710 N N . SER A 1 88 ? -15.376 -1.253 1.966 1.00 83.81 88 SER A N 1
ATOM 711 C CA . SER A 1 88 ? -16.022 -0.663 0.778 1.00 83.81 88 SER A CA 1
ATOM 712 C C . SER A 1 88 ? -16.676 0.711 1.027 1.00 83.81 88 SER A C 1
ATOM 714 O O . SER A 1 88 ? -17.505 1.167 0.241 1.00 83.81 88 SER A O 1
ATOM 716 N N . ALA A 1 89 ? -16.290 1.395 2.108 1.00 75.88 89 ALA A N 1
ATOM 717 C CA . ALA A 1 89 ? -16.733 2.742 2.471 1.00 75.88 89 ALA A CA 1
ATOM 718 C C . ALA A 1 89 ? -15.839 3.843 1.865 1.00 75.88 89 ALA A C 1
ATOM 720 O O . ALA A 1 89 ? -16.196 5.022 1.872 1.00 75.88 89 ALA A O 1
ATOM 721 N N . ALA A 1 90 ? -14.679 3.460 1.331 1.00 83.06 90 ALA A N 1
ATOM 722 C CA . ALA A 1 90 ? -13.802 4.284 0.513 1.00 83.06 90 ALA A CA 1
ATOM 723 C C . ALA A 1 90 ? -13.376 3.506 -0.740 1.00 83.06 90 ALA A C 1
ATOM 725 O O . ALA A 1 90 ? -13.471 2.281 -0.797 1.00 83.06 90 ALA A O 1
ATOM 726 N N . SER A 1 91 ? -12.900 4.213 -1.762 1.00 80.00 91 SER A N 1
ATOM 727 C CA . SER A 1 91 ? -12.442 3.600 -3.013 1.00 80.00 91 SER A CA 1
ATOM 728 C C . SER A 1 91 ? -11.062 4.113 -3.391 1.00 80.00 91 SER A C 1
ATOM 730 O O . SER A 1 91 ? -10.738 5.279 -3.153 1.00 80.00 91 SER A O 1
ATOM 732 N N . PHE A 1 92 ? -10.265 3.259 -4.033 1.00 80.06 92 PHE A N 1
ATOM 733 C CA . PHE A 1 92 ? -9.071 3.713 -4.733 1.00 80.06 92 PHE A CA 1
ATOM 734 C C . PHE A 1 92 ? -9.484 4.620 -5.891 1.00 80.06 92 PHE A C 1
ATOM 736 O O . PHE A 1 92 ? -10.301 4.238 -6.729 1.00 80.06 92 PHE A O 1
ATOM 743 N N . LEU A 1 93 ? -8.918 5.823 -5.949 1.00 76.81 93 LEU A N 1
ATOM 744 C CA . LEU A 1 93 ? -9.083 6.678 -7.117 1.00 76.81 93 LEU A CA 1
ATOM 745 C C . LEU A 1 93 ? -8.066 6.269 -8.191 1.00 76.81 93 LEU A C 1
ATOM 747 O O . LEU A 1 93 ? -6.881 6.125 -7.879 1.00 76.81 93 LEU A O 1
ATOM 751 N N . PRO A 1 94 ? -8.484 6.122 -9.460 1.00 62.78 94 PRO A N 1
ATOM 752 C CA . PRO A 1 94 ? -7.559 5.889 -10.558 1.00 62.78 94 PRO A CA 1
ATOM 753 C C . PRO A 1 94 ? -6.809 7.196 -10.840 1.00 62.78 94 PRO A C 1
ATOM 755 O O . PRO A 1 94 ? -7.316 8.058 -11.555 1.00 62.78 94 PRO A O 1
ATOM 758 N N . THR A 1 95 ? -5.627 7.404 -10.251 1.00 61.69 95 THR A N 1
ATOM 759 C CA . THR A 1 95 ? -4.862 8.640 -10.499 1.00 61.69 95 THR A CA 1
ATOM 760 C C . THR A 1 95 ? -3.401 8.363 -10.844 1.00 61.69 95 THR A C 1
ATOM 762 O O . THR A 1 95 ? -2.717 7.667 -10.091 1.00 61.69 95 THR A O 1
ATOM 765 N N . PRO A 1 96 ? -2.877 8.974 -11.920 1.00 55.00 96 PRO A N 1
ATOM 766 C CA . PRO A 1 96 ? -1.465 9.284 -12.031 1.00 55.00 96 PRO A CA 1
ATOM 767 C C . PRO A 1 96 ? -1.232 10.655 -11.377 1.00 55.00 96 PRO A C 1
ATOM 769 O O . PRO A 1 96 ? -1.568 11.686 -11.960 1.00 55.00 96 PRO A O 1
ATOM 772 N N . PHE A 1 97 ? -0.687 10.708 -10.161 1.00 49.97 97 PHE A N 1
ATOM 773 C CA . PHE A 1 97 ? -0.384 11.997 -9.531 1.00 49.97 97 PHE A CA 1
ATOM 774 C C . PHE A 1 97 ? 0.987 12.506 -9.993 1.00 49.97 97 PHE A C 1
ATOM 776 O O . PHE A 1 97 ? 2.030 12.018 -9.563 1.00 49.97 97 PHE A O 1
ATOM 783 N N . TRP A 1 98 ? 0.982 13.486 -10.899 1.00 51.84 98 TRP A N 1
ATOM 784 C CA . TRP A 1 98 ? 2.176 14.215 -11.323 1.00 51.84 98 TRP A CA 1
ATOM 785 C C . TRP A 1 98 ? 2.262 15.529 -10.548 1.00 51.84 98 TRP A C 1
ATOM 787 O O . TRP A 1 98 ? 1.367 16.365 -10.656 1.00 51.84 98 TRP A O 1
ATOM 797 N N . PHE A 1 99 ? 3.358 15.753 -9.823 1.00 45.56 99 PHE A N 1
ATOM 798 C CA . PHE A 1 99 ? 3.691 17.081 -9.309 1.00 45.56 9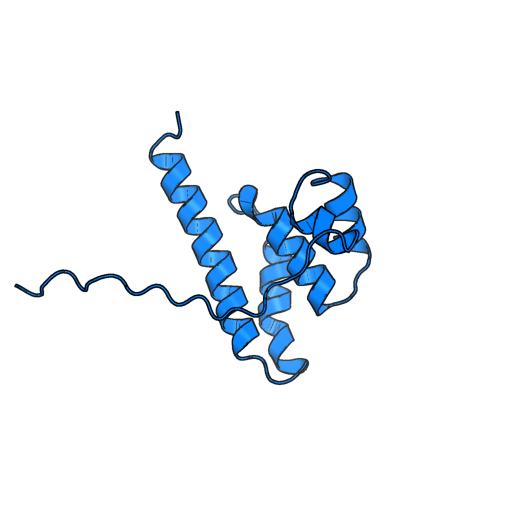9 PHE A CA 1
ATOM 799 C C . PHE A 1 99 ? 4.986 17.582 -9.928 1.00 45.56 99 PHE A C 1
ATOM 801 O O . PHE A 1 99 ? 6.055 16.999 -9.754 1.00 45.56 99 PHE A O 1
ATOM 808 N N . PHE A 1 100 ? 4.874 18.698 -10.638 1.00 51.75 100 PHE A N 1
ATOM 809 C CA . PHE A 1 100 ? 5.994 19.427 -11.207 1.00 51.75 100 PHE A CA 1
ATOM 810 C C . PHE A 1 100 ? 6.346 20.586 -10.280 1.00 51.75 100 PHE A C 1
ATOM 812 O O . PHE A 1 100 ? 5.481 21.372 -9.897 1.00 51.75 100 PHE A O 1
ATOM 819 N N . VAL A 1 101 ? 7.623 20.705 -9.933 1.00 47.88 101 VAL A N 1
ATOM 820 C CA . VAL A 1 101 ? 8.164 21.857 -9.206 1.00 47.88 101 VAL A CA 1
ATOM 821 C C . VAL A 1 101 ? 9.151 22.602 -10.104 1.00 47.88 101 VAL A C 1
ATOM 823 O O . VAL A 1 101 ? 9.809 21.967 -10.936 1.00 47.88 101 VAL A O 1
ATOM 826 N N . PRO A 1 102 ? 9.283 23.933 -9.969 1.00 49.22 102 PRO A N 1
ATOM 827 C CA . PRO A 1 102 ? 10.238 24.695 -10.762 1.00 49.22 102 PRO A CA 1
ATOM 828 C C . PRO A 1 102 ? 11.660 24.154 -10.574 1.00 49.22 102 PRO A C 1
ATOM 830 O O . PRO A 1 102 ? 12.109 23.953 -9.441 1.00 49.22 102 PRO A O 1
ATOM 833 N N . ARG A 1 103 ? 12.408 23.971 -11.671 1.00 54.41 103 ARG A N 1
ATOM 834 C CA . ARG A 1 103 ? 13.868 23.868 -11.562 1.00 54.41 103 ARG A CA 1
ATOM 835 C C . ARG A 1 103 ? 14.356 25.199 -11.005 1.00 54.41 103 ARG A C 1
ATOM 837 O O . ARG A 1 103 ? 14.062 26.243 -11.579 1.00 54.41 103 ARG A O 1
ATOM 844 N N . LYS A 1 104 ? 15.094 25.156 -9.892 1.00 61.00 104 LYS A N 1
ATOM 845 C CA . LYS A 1 104 ? 15.872 26.304 -9.418 1.00 61.00 104 LYS A CA 1
ATOM 846 C C . LYS A 1 104 ? 16.640 26.825 -10.633 1.00 61.00 104 LYS A C 1
ATOM 848 O O . LYS A 1 104 ? 17.326 26.021 -11.268 1.00 61.00 104 LYS A O 1
ATOM 853 N N . ASN A 1 105 ? 16.437 28.092 -10.998 1.00 58.78 105 ASN A N 1
ATOM 854 C CA . ASN A 1 105 ? 17.125 28.704 -12.130 1.00 58.78 105 ASN A CA 1
ATOM 855 C C . ASN A 1 105 ? 18.602 28.306 -12.051 1.00 58.78 105 ASN A C 1
ATOM 857 O O . ASN A 1 105 ? 19.240 28.537 -11.023 1.00 58.78 105 ASN A O 1
ATOM 861 N N . GLN A 1 106 ? 19.112 27.652 -13.096 1.00 51.06 106 GLN A N 1
ATOM 862 C CA . GLN A 1 106 ? 20.549 27.568 -13.318 1.00 51.06 106 GLN A CA 1
ATOM 863 C C . GLN A 1 106 ? 20.976 28.978 -13.733 1.00 51.06 106 GLN A C 1
ATOM 865 O O . GLN A 1 106 ? 21.000 29.300 -14.917 1.00 51.06 106 GLN A O 1
ATOM 870 N N . GLY A 1 107 ? 21.128 29.841 -12.730 1.00 44.38 107 GLY A N 1
ATOM 871 C CA . GLY A 1 107 ? 21.887 31.080 -12.809 1.00 44.38 107 GLY A CA 1
ATOM 872 C C . GLY A 1 107 ? 23.289 30.811 -12.302 1.00 44.38 107 GLY A C 1
ATOM 873 O O . GLY A 1 107 ? 23.397 30.055 -11.307 1.00 44.38 107 GLY A O 1
#

Radius of gyration: 15.72 Å; Cα contacts (8 Å, |Δi|>4): 72; chains: 1; bounding box: 39×43×34 Å

Sequence (107 aa):
RLTQGHIKEKLVSQVRLYAVWSWLVKAQSEDALHEPLVILKSYVGMKGMEEEQAAVLVTLWYLTGEEAYKVAIEKQYPKSLEFLVLESAASFLPTPFWFFVPRKNQG

Secondary structure (DSSP, 8-state):
---HHHHHHHHHHHHHHHHHHHHHTT--SSGGGHHHHHHHHHHTT-TT-GGGHHHHHHHHHHHH--HHHHHHHHHH-TTSHHHHHHTTSS-----------PPP---